Protein AF-A0AAD3HN10-F1 (afdb_monomer)

Organism: NCBI:txid47775

Secondary structure (DSSP, 8-state):
----------------------PPPPP---------PPPHHHHHHHHHHHHHHHHHHTT--HHHHHHHHHHHHHHHTT-SSPPPHHHHHHHHHHHHHHHHHHH-TT----HHHHHHTSB-TTT--BSS-HHHHHHHHHHHHHHTTSHHHHHHHHHHHHTT-

InterPro domains:
  IPR006671 Cyclin, N-terminal [PF00134] (35-146)
  IPR036915 Cyclin-like superfamily [SSF47954] (35-145)

Nearest PDB structures (foldseek):
  7nvu-assembly1_M  TM=7.862E-01  e=2.231E-02  Homo sapiens
  8s5n-assembly1_M  TM=7.957E-01  e=3.344E-02  Homo sapiens

Mean predicted aligned error: 12.7 Å

Foldseek 3Di:
DDDDDDDDDDDDDDDDDDDDDDDDDDDDDDPPPPPPDDDPVRLVVVLLVLLVVVCVVLVHDPLLSVLLVLLLVLLCVLDPDDDDSLVSNLLSLLSSQLLCVQPPVVRHDDLVSSQQSDADPVPSHGPDDSVSSVVSNVSSQVSQVHPVSSNVSSVVSVVPD

Radius of gyration: 31.69 Å; Cα contacts (8 Å, |Δi|>4): 123; chains: 1; bounding box: 39×51×102 Å

pLDDT: mean 81.53, std 19.49, range [38.47, 97.44]

Structure (mmCIF, N/CA/C/O backbone):
data_AF-A0AAD3HN10-F1
#
_entry.id   AF-A0AAD3HN10-F1
#
loop_
_atom_site.group_PDB
_atom_site.id
_atom_site.type_symbol
_atom_site.label_atom_id
_atom_site.label_alt_id
_atom_site.label_comp_id
_atom_site.label_asym_id
_atom_site.label_entity_id
_atom_site.label_seq_id
_atom_site.pdbx_PDB_ins_code
_atom_site.Cartn_x
_atom_site.Cartn_y
_atom_site.Cartn_z
_atom_site.occupancy
_atom_site.B_iso_or_equiv
_atom_site.auth_seq_id
_atom_site.auth_comp_id
_atom_site.auth_asym_id
_atom_site.auth_atom_id
_atom_site.pdbx_PDB_model_num
ATOM 1 N N . MET A 1 1 ? -5.484 5.136 76.376 1.00 38.47 1 MET A N 1
ATOM 2 C CA . MET A 1 1 ? -5.482 4.778 77.810 1.00 38.47 1 MET A CA 1
ATOM 3 C C . MET A 1 1 ? -6.724 3.923 78.022 1.00 38.47 1 MET A C 1
ATOM 5 O O . MET A 1 1 ? -7.814 4.458 77.901 1.00 38.47 1 MET A O 1
ATOM 9 N N . CYS A 1 2 ? -6.597 2.606 77.827 1.00 41.34 2 CYS A N 1
ATOM 10 C CA . CYS A 1 2 ? -6.281 1.588 78.855 1.00 41.34 2 CYS A CA 1
ATOM 11 C C . CYS A 1 2 ? -7.488 1.406 79.788 1.00 41.34 2 CYS A C 1
ATOM 13 O O . CYS A 1 2 ? -7.812 2.322 80.528 1.00 41.34 2 CYS A O 1
ATOM 15 N N 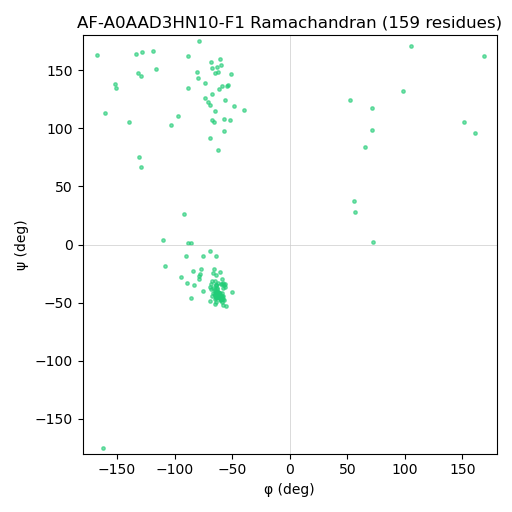. GLU A 1 3 ? -8.324 0.389 79.576 1.00 40.50 3 GLU A N 1
ATOM 16 C CA . GLU A 1 3 ? -8.152 -1.052 79.881 1.00 40.50 3 GLU A CA 1
ATOM 17 C C . GLU A 1 3 ? -8.853 -1.422 81.194 1.00 40.50 3 GLU A C 1
ATOM 19 O O . GLU A 1 3 ? -8.679 -0.719 82.185 1.00 40.50 3 GLU A O 1
ATOM 24 N N . SER A 1 4 ? -9.625 -2.521 81.147 1.00 50.94 4 SER A N 1
ATOM 25 C CA . SER A 1 4 ? -10.074 -3.465 82.206 1.00 50.94 4 SER A CA 1
ATOM 26 C C . SER A 1 4 ? -11.436 -4.039 81.737 1.00 50.94 4 SER A C 1
ATOM 28 O O . SER A 1 4 ? -12.390 -3.273 81.660 1.00 50.94 4 SER A O 1
ATOM 30 N N . GLN A 1 5 ? -11.657 -5.277 81.252 1.00 52.47 5 GLN A N 1
ATOM 31 C CA . GLN A 1 5 ? -11.166 -6.624 81.629 1.00 52.47 5 GLN A CA 1
ATOM 32 C C . GLN A 1 5 ? -11.391 -6.885 83.137 1.00 52.47 5 GLN A C 1
ATOM 34 O O . GLN A 1 5 ? -10.963 -6.061 83.929 1.00 52.47 5 GLN A O 1
ATOM 39 N N . ILE A 1 6 ? -12.070 -7.915 83.673 1.00 51.72 6 ILE A N 1
ATOM 40 C CA . ILE A 1 6 ? -12.483 -9.300 83.318 1.00 51.72 6 ILE A CA 1
ATOM 41 C C . ILE A 1 6 ? -13.545 -9.749 84.370 1.00 51.72 6 ILE A C 1
ATOM 43 O O . ILE A 1 6 ? -13.590 -9.141 85.436 1.00 51.72 6 ILE A O 1
ATOM 47 N N . SER A 1 7 ? -14.343 -10.809 84.119 1.00 50.38 7 SER A N 1
ATOM 48 C CA . SER A 1 7 ? -14.608 -11.967 85.039 1.00 50.38 7 SER A CA 1
ATOM 49 C C . SER A 1 7 ? -15.896 -12.715 84.621 1.00 50.38 7 SER A C 1
ATOM 51 O O . SER A 1 7 ? -16.990 -12.172 84.711 1.00 50.38 7 SER A O 1
ATOM 53 N N . GLU A 1 8 ? -15.792 -13.800 83.838 1.00 45.16 8 GLU A N 1
ATOM 54 C CA . GLU A 1 8 ? -15.750 -15.235 84.230 1.00 45.16 8 GLU A CA 1
ATOM 55 C C . GLU A 1 8 ? -17.074 -15.851 84.739 1.00 45.16 8 GLU A C 1
ATOM 57 O O . GLU A 1 8 ? -17.541 -15.504 85.817 1.00 45.16 8 GLU A O 1
ATOM 62 N N . LYS A 1 9 ? -17.613 -16.862 84.024 1.00 46.62 9 LYS A N 1
ATOM 63 C CA . LYS A 1 9 ? -17.744 -18.284 84.463 1.00 46.62 9 LYS A CA 1
ATOM 64 C C . LYS A 1 9 ? -18.644 -19.131 83.524 1.00 46.62 9 LYS A C 1
ATOM 66 O O . LYS A 1 9 ? -19.379 -18.561 82.726 1.00 46.62 9 LYS A O 1
ATOM 71 N N . PRO A 1 10 ? -18.581 -20.485 83.566 1.00 51.09 10 PRO A N 1
ATOM 72 C CA . PRO A 1 10 ? -18.581 -21.335 82.375 1.00 51.09 10 PRO A CA 1
ATOM 73 C C . PRO A 1 10 ? -19.775 -22.307 82.296 1.00 51.09 10 PRO A C 1
ATOM 75 O O . PRO A 1 10 ? -20.434 -22.603 83.292 1.00 51.09 10 PRO A O 1
ATOM 78 N N . ARG A 1 11 ? -19.992 -22.906 81.119 1.00 40.97 11 ARG A N 1
ATOM 79 C CA . ARG A 1 11 ? -20.744 -24.165 80.966 1.00 40.97 11 ARG A CA 1
ATOM 80 C C . ARG A 1 11 ? -20.067 -25.071 79.930 1.00 40.97 11 ARG A C 1
ATOM 82 O O . ARG A 1 11 ? -20.137 -24.816 78.736 1.00 40.97 11 ARG A O 1
ATOM 89 N N . GLN A 1 12 ? -19.408 -26.117 80.428 1.00 44.12 12 GLN A N 1
ATOM 90 C CA . GLN A 1 12 ? -19.214 -27.418 79.759 1.00 44.12 12 GLN A CA 1
ATOM 91 C C . GLN A 1 12 ? -20.588 -28.127 79.679 1.00 44.12 12 GLN A C 1
ATOM 93 O O . GLN A 1 12 ? -21.454 -27.789 80.484 1.00 44.12 12 GLN A O 1
ATOM 98 N N . LEU A 1 13 ? -20.949 -29.084 78.817 1.00 42.62 13 LEU A N 1
ATOM 99 C CA . LEU A 1 13 ? -20.375 -30.146 77.949 1.00 42.62 13 LEU A CA 1
ATOM 100 C C . LEU A 1 13 ? -21.517 -30.492 76.917 1.00 42.62 13 LEU A C 1
ATOM 102 O O . LEU A 1 13 ? -22.577 -29.873 77.044 1.00 42.62 13 LEU A O 1
ATOM 106 N N . PRO A 1 14 ? -21.448 -31.487 75.993 1.00 48.06 14 PRO A N 1
ATOM 107 C CA . PRO A 1 14 ? -20.378 -32.442 75.698 1.00 48.06 14 PRO A CA 1
ATOM 108 C C . PRO A 1 14 ? -19.947 -32.535 74.218 1.00 48.06 14 PRO A C 1
ATOM 110 O O . PRO A 1 14 ? -20.624 -32.090 73.296 1.00 48.06 14 PRO A O 1
ATOM 113 N N . GLN A 1 15 ? -18.788 -33.171 74.043 1.00 49.31 15 GLN A N 1
ATOM 114 C CA . GLN A 1 15 ? -18.290 -33.745 72.799 1.00 49.31 15 GLN A CA 1
ATOM 115 C C . GLN A 1 15 ? -19.072 -35.022 72.489 1.00 49.31 15 GLN A C 1
ATOM 117 O O . GLN A 1 15 ? -19.074 -35.924 73.320 1.00 49.31 15 GLN A O 1
ATOM 122 N N . ASP A 1 16 ? -19.659 -35.125 71.302 1.00 39.50 16 ASP A N 1
ATOM 123 C CA . ASP A 1 16 ? -20.007 -36.424 70.738 1.00 39.50 16 ASP A CA 1
ATOM 124 C C . ASP A 1 16 ? -19.974 -36.367 69.204 1.00 39.50 16 ASP A C 1
ATOM 126 O O . ASP A 1 16 ? -20.464 -35.422 68.589 1.00 39.50 16 ASP A O 1
ATOM 130 N N . LEU A 1 17 ? -19.355 -37.400 68.633 1.00 48.50 17 LEU A N 1
ATOM 131 C CA . LEU A 1 17 ? -19.349 -37.820 67.228 1.00 48.50 17 LEU A CA 1
ATOM 132 C C . LEU A 1 17 ? -18.700 -36.924 66.157 1.00 48.50 17 LEU A C 1
ATOM 134 O O . LEU A 1 17 ? -19.314 -36.226 65.358 1.00 48.50 17 LEU A O 1
ATOM 138 N N . GLN A 1 18 ? -17.391 -37.127 66.080 1.00 49.59 18 GLN A N 1
ATOM 139 C CA . GLN A 1 18 ? -16.608 -37.313 64.862 1.00 49.59 18 GLN A CA 1
ATOM 140 C C . GLN A 1 18 ? -17.312 -38.192 63.798 1.00 49.59 18 GLN A C 1
ATOM 142 O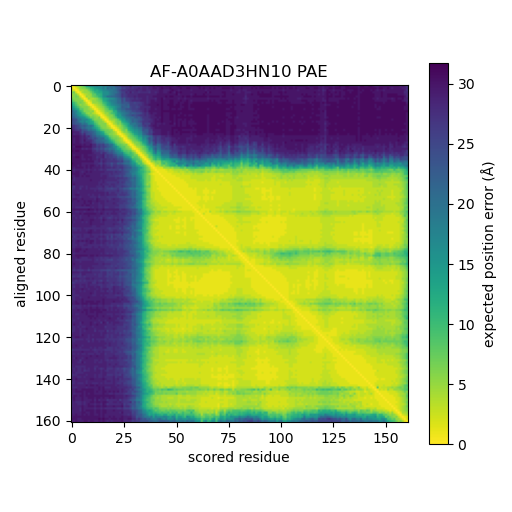 O . GLN A 1 18 ? -17.461 -39.386 64.018 1.00 49.59 18 GLN A O 1
ATOM 147 N N . GLU A 1 19 ? -17.637 -37.626 62.627 1.00 39.97 19 GLU A N 1
ATOM 148 C CA . GLU A 1 19 ? -17.589 -38.313 61.318 1.00 39.97 19 GLU A CA 1
ATOM 149 C C . GLU A 1 19 ? -17.538 -37.288 60.152 1.00 39.97 19 GLU A C 1
ATOM 151 O O . GLU A 1 19 ? -18.457 -36.505 59.925 1.00 39.97 19 GLU A O 1
ATOM 156 N N . GLN A 1 20 ? -16.409 -37.256 59.435 1.00 43.34 20 GLN A N 1
ATOM 157 C CA . GLN A 1 20 ? -16.245 -36.719 58.068 1.00 43.34 20 GLN A CA 1
ATOM 158 C C . GLN A 1 20 ? -16.763 -37.762 57.046 1.00 43.34 20 GLN A C 1
ATOM 160 O O . GLN A 1 20 ? -16.875 -38.924 57.428 1.00 43.34 20 GLN A O 1
ATOM 165 N N . PRO A 1 21 ? -16.824 -37.503 55.718 1.00 50.81 21 PRO A N 1
ATOM 166 C CA . PRO A 1 21 ? -17.038 -36.264 54.953 1.00 50.81 21 PRO A CA 1
ATOM 167 C C . PRO A 1 21 ? -18.086 -36.454 53.818 1.00 50.81 21 PRO A C 1
ATOM 169 O O . PRO A 1 21 ? -18.333 -37.565 53.359 1.00 50.81 21 PRO A O 1
ATOM 172 N N . SER A 1 22 ? -18.638 -35.378 53.250 1.00 39.56 22 SER A N 1
ATOM 173 C CA . SER A 1 22 ? -19.163 -35.390 51.869 1.00 39.56 22 SER A CA 1
ATOM 174 C C . SER A 1 22 ? -19.080 -33.991 51.259 1.00 39.56 22 SER A C 1
ATOM 176 O O . SER A 1 22 ? -19.265 -32.991 51.944 1.00 39.56 22 SER A O 1
ATOM 178 N N . ALA A 1 23 ? -18.674 -33.962 49.994 1.00 55.16 23 ALA A N 1
ATOM 179 C CA . ALA A 1 23 ? -18.126 -32.834 49.251 1.00 55.16 23 ALA A CA 1
ATOM 180 C C . ALA A 1 23 ? -19.051 -31.602 49.135 1.00 55.16 23 ALA A C 1
ATOM 182 O O . ALA A 1 23 ? -20.273 -31.749 49.157 1.00 55.16 23 ALA A O 1
ATOM 183 N N . PRO A 1 24 ? -18.483 -30.395 48.945 1.00 53.78 24 PRO A N 1
ATOM 184 C CA . PRO A 1 24 ? -19.258 -29.221 48.576 1.00 53.78 24 PRO A CA 1
ATOM 185 C C . PRO A 1 24 ? -19.755 -29.333 47.128 1.00 53.78 24 PRO A C 1
ATOM 187 O O . PRO A 1 24 ? -18.975 -29.479 46.183 1.00 53.78 24 PRO A O 1
ATOM 190 N N . ASP A 1 25 ? -21.076 -29.254 47.001 1.00 47.00 25 ASP A N 1
ATOM 191 C CA . ASP A 1 25 ? -21.836 -29.017 45.778 1.00 47.00 25 ASP A CA 1
ATOM 192 C C . ASP A 1 25 ? -21.229 -27.822 45.019 1.00 47.00 25 ASP A C 1
ATOM 194 O O . ASP A 1 25 ? -21.073 -26.723 45.560 1.00 47.00 25 ASP A O 1
ATOM 198 N N . SER A 1 26 ? -20.771 -28.079 43.795 1.00 54.25 26 SER A N 1
ATOM 199 C CA . SER A 1 26 ? -20.119 -27.082 42.946 1.00 54.25 26 SER A CA 1
ATOM 200 C C . SER A 1 26 ? -21.153 -26.090 42.401 1.00 54.25 26 SER A C 1
ATOM 202 O O . SER A 1 26 ? -22.219 -26.520 41.962 1.00 54.25 26 SER A O 1
ATOM 204 N N . PRO A 1 27 ? -20.854 -24.780 42.344 1.00 61.56 27 PRO A N 1
ATOM 205 C CA . PRO A 1 27 ? -21.700 -23.839 41.622 1.00 61.56 27 PRO A CA 1
ATOM 206 C C . PRO A 1 27 ? -21.689 -24.164 40.116 1.00 61.56 27 PRO A C 1
ATOM 208 O O . PRO A 1 27 ? -20.664 -24.618 39.592 1.00 61.56 27 PRO A O 1
ATOM 211 N N . PRO A 1 28 ? -22.795 -23.927 39.388 1.00 55.66 28 PRO A N 1
ATOM 212 C CA . PRO A 1 28 ? -22.826 -24.124 37.949 1.00 55.66 28 PRO A CA 1
ATOM 213 C C . PRO A 1 28 ? -21.873 -23.124 37.288 1.00 55.66 28 PRO A C 1
ATOM 215 O O . PRO A 1 28 ? -22.070 -21.912 37.346 1.00 55.66 28 PRO A O 1
ATOM 218 N N . HIS A 1 29 ? -20.821 -23.661 36.673 1.00 51.56 29 HIS A N 1
ATOM 219 C CA . HIS A 1 29 ? -19.940 -22.939 35.771 1.00 51.56 29 HIS A CA 1
ATOM 220 C C . HIS A 1 29 ? -20.774 -22.342 34.630 1.00 51.56 29 HIS A C 1
ATOM 222 O O . HIS A 1 29 ? -21.232 -23.066 33.745 1.00 51.56 29 HIS A O 1
ATOM 228 N N . GLU A 1 30 ? -20.949 -21.022 34.633 1.00 50.91 30 GLU A N 1
ATOM 229 C CA . GLU A 1 30 ? -21.265 -20.291 33.411 1.00 50.91 30 GLU A CA 1
ATOM 230 C C . GLU A 1 30 ? -20.157 -20.597 32.390 1.00 50.91 30 GLU A C 1
ATOM 232 O O . GLU A 1 30 ? -18.972 -20.416 32.702 1.00 50.91 30 GLU A O 1
ATOM 237 N N . PRO A 1 31 ? -20.480 -21.101 31.185 1.00 52.38 31 PRO A N 1
ATOM 238 C CA . PRO A 1 31 ? -19.482 -21.254 30.147 1.00 52.38 31 PRO A CA 1
ATOM 239 C C . PRO A 1 31 ? -19.029 -19.853 29.745 1.00 52.38 31 PRO A C 1
ATOM 241 O O . PRO A 1 31 ? -19.748 -19.116 29.072 1.00 52.38 31 PRO A O 1
ATOM 244 N N . ALA A 1 32 ? -17.827 -19.487 30.187 1.00 49.59 32 ALA A N 1
ATOM 245 C CA . ALA A 1 32 ? -17.104 -18.341 29.679 1.00 49.59 32 ALA A CA 1
ATOM 246 C C . ALA A 1 32 ? -17.061 -18.462 28.152 1.00 49.59 32 ALA A C 1
ATOM 248 O O . ALA A 1 32 ? -16.376 -19.325 27.602 1.00 49.59 32 ALA A O 1
ATOM 249 N N . VAL A 1 33 ? -17.838 -17.618 27.477 1.00 51.56 33 VAL A N 1
ATOM 250 C CA . VAL A 1 33 ? -17.730 -17.374 26.044 1.00 51.56 33 VAL A CA 1
ATOM 251 C C . VAL A 1 33 ? -16.302 -16.912 25.781 1.00 51.56 33 VAL A C 1
ATOM 253 O O . VAL A 1 33 ? -15.929 -15.767 26.027 1.00 51.56 33 VAL A O 1
ATOM 256 N N . THR A 1 34 ? -15.460 -17.844 25.351 1.00 45.25 34 THR A N 1
ATOM 257 C CA . THR A 1 34 ? -14.106 -17.571 24.898 1.00 45.25 34 THR A CA 1
ATOM 258 C C . THR A 1 34 ? -14.210 -16.823 23.578 1.00 45.25 34 THR A C 1
ATOM 260 O O . THR A 1 34 ? -14.292 -17.412 22.504 1.00 45.25 34 THR A O 1
ATOM 263 N N . SER A 1 35 ? -14.222 -15.496 23.665 1.00 47.91 35 SER A N 1
ATOM 264 C CA . SER A 1 35 ? -14.014 -14.580 22.548 1.00 47.91 35 SER A CA 1
ATOM 265 C C . SER A 1 35 ? -12.605 -14.805 21.992 1.00 47.91 35 SER A C 1
ATOM 267 O O . SER A 1 35 ? -11.657 -14.120 22.370 1.00 47.91 35 SER A O 1
ATOM 269 N N . SER A 1 36 ? -12.419 -15.828 21.158 1.00 57.88 36 SER A N 1
ATOM 270 C CA . SER A 1 36 ? -11.135 -16.090 20.517 1.00 57.88 36 SER A CA 1
ATOM 271 C C . SER A 1 36 ? -10.849 -14.963 19.527 1.00 57.88 36 SER A C 1
ATOM 273 O O . SER A 1 36 ? -11.492 -14.885 18.479 1.00 57.88 36 SER A O 1
ATOM 275 N N . SER A 1 37 ? -9.903 -14.082 19.857 1.00 61.06 37 SER A N 1
ATOM 276 C CA . SER A 1 37 ? -9.413 -13.069 18.923 1.00 61.06 37 SER A CA 1
ATOM 277 C C . SER A 1 37 ? -8.954 -13.741 17.622 1.00 61.06 37 SER A C 1
ATOM 279 O O . SER A 1 37 ? -8.298 -14.788 17.682 1.00 61.06 37 SER A O 1
ATOM 281 N N . PRO A 1 38 ? -9.279 -13.178 16.446 1.00 63.31 38 PRO A N 1
ATOM 282 C CA . PRO A 1 38 ? -8.906 -13.780 15.174 1.00 63.31 38 PRO A CA 1
ATOM 283 C C . PRO A 1 38 ? -7.383 -13.923 15.071 1.00 63.31 38 PRO A C 1
ATOM 285 O O . PRO A 1 38 ? -6.621 -13.016 15.420 1.00 63.31 38 PRO A O 1
ATOM 288 N N . SER A 1 39 ? -6.929 -15.080 14.586 1.00 73.62 39 SER A N 1
ATOM 289 C CA . SER A 1 39 ? -5.503 -15.346 14.403 1.00 73.62 39 SER A CA 1
ATOM 290 C C . SER A 1 39 ? -4.895 -14.391 13.368 1.00 73.62 39 SER A C 1
ATOM 292 O O . SER A 1 39 ? -5.568 -13.920 12.449 1.00 73.62 39 SER A O 1
ATOM 294 N N . THR A 1 40 ? -3.593 -14.119 13.479 1.00 75.50 40 THR A N 1
ATOM 295 C CA . THR A 1 40 ? -2.866 -13.269 12.517 1.00 75.50 40 THR A CA 1
ATOM 296 C C . THR A 1 40 ? -2.983 -13.774 11.077 1.00 75.50 40 THR A C 1
ATOM 298 O O . THR A 1 40 ? -3.086 -12.970 10.155 1.00 75.50 40 THR A O 1
ATOM 301 N N . ALA A 1 41 ? -3.045 -15.094 10.880 1.00 80.94 41 ALA A N 1
ATOM 302 C CA . ALA A 1 41 ? -3.263 -15.687 9.565 1.00 80.94 41 ALA A CA 1
ATOM 303 C C . ALA A 1 41 ? -4.665 -15.381 9.014 1.00 80.94 41 ALA A C 1
ATOM 305 O O . ALA A 1 41 ? -4.790 -15.025 7.846 1.00 80.94 41 ALA A O 1
ATOM 306 N N . ALA A 1 42 ? -5.705 -15.453 9.851 1.00 85.38 42 ALA A N 1
ATOM 307 C CA . ALA A 1 42 ? -7.075 -15.169 9.429 1.00 85.38 42 ALA A CA 1
ATOM 308 C C . ALA A 1 42 ? -7.243 -13.707 8.988 1.00 85.38 42 ALA A C 1
ATOM 310 O O . ALA A 1 42 ? -7.782 -13.452 7.913 1.00 85.38 42 ALA A O 1
ATOM 311 N N . VAL A 1 43 ? -6.720 -12.752 9.765 1.00 85.44 43 VAL A N 1
ATOM 312 C CA . VAL A 1 43 ? -6.793 -11.325 9.399 1.00 85.44 43 VAL A CA 1
ATOM 313 C C . VAL A 1 43 ? -6.023 -11.043 8.113 1.00 85.44 43 VAL A C 1
ATOM 315 O O . VAL A 1 43 ? -6.510 -10.324 7.245 1.00 85.44 43 VAL A O 1
ATOM 318 N N . ARG A 1 44 ? -4.849 -11.659 7.948 1.00 87.69 44 ARG A N 1
ATOM 319 C CA . ARG A 1 44 ? -4.083 -11.561 6.707 1.00 87.69 44 ARG A CA 1
ATOM 320 C C . ARG A 1 44 ? -4.880 -12.082 5.511 1.00 87.69 44 ARG A C 1
ATOM 322 O O . ARG A 1 44 ? -4.920 -11.405 4.494 1.00 87.69 44 ARG A O 1
ATOM 329 N N . CYS A 1 45 ? -5.518 -13.247 5.612 1.00 90.69 45 CYS A N 1
ATOM 330 C CA . CYS A 1 45 ? -6.324 -13.795 4.517 1.00 90.69 45 CYS A CA 1
ATOM 331 C C . CYS A 1 45 ? -7.462 -12.853 4.110 1.00 90.69 45 CYS A C 1
ATOM 333 O O . CYS A 1 45 ? -7.645 -12.616 2.920 1.00 90.69 45 CYS A O 1
ATOM 335 N N . VAL A 1 46 ? -8.177 -12.280 5.082 1.00 92.44 46 VAL A N 1
ATOM 336 C CA . VAL A 1 46 ? -9.238 -11.295 4.815 1.00 92.44 46 VAL A CA 1
ATOM 337 C C . VAL A 1 46 ? -8.672 -10.066 4.104 1.00 92.44 46 VAL A C 1
ATOM 339 O O . VAL A 1 46 ? -9.213 -9.633 3.090 1.00 92.44 46 VAL A O 1
ATOM 342 N N . LEU A 1 47 ? -7.547 -9.542 4.590 1.00 93.38 47 LEU A N 1
ATOM 343 C CA . LEU A 1 47 ? -6.893 -8.378 4.001 1.00 93.38 47 LEU A CA 1
ATOM 344 C C . LEU A 1 47 ? -6.418 -8.628 2.564 1.00 93.38 47 LEU A C 1
ATOM 346 O O . LEU A 1 47 ? -6.566 -7.757 1.713 1.00 93.38 47 LEU A O 1
ATOM 350 N N . LEU A 1 48 ? -5.854 -9.807 2.288 1.00 94.19 48 LEU A N 1
ATOM 351 C CA . LEU A 1 48 ? -5.403 -10.178 0.946 1.00 94.19 48 LEU A CA 1
ATOM 352 C C . LEU A 1 48 ? -6.574 -10.391 -0.018 1.00 94.19 48 LEU A C 1
ATOM 354 O O . LEU A 1 48 ? -6.462 -10.009 -1.179 1.00 94.19 48 LEU A O 1
ATOM 358 N N . GLY A 1 49 ? -7.691 -10.951 0.458 1.00 95.75 49 GLY A N 1
ATOM 359 C CA . GLY A 1 49 ? -8.925 -11.036 -0.325 1.00 95.75 49 GLY A CA 1
ATOM 360 C C . GLY A 1 49 ? -9.412 -9.649 -0.740 1.00 95.75 49 GLY A C 1
ATOM 361 O O . GLY A 1 49 ? -9.592 -9.386 -1.924 1.00 95.75 49 GLY A O 1
ATOM 362 N N . TRP A 1 50 ? -9.4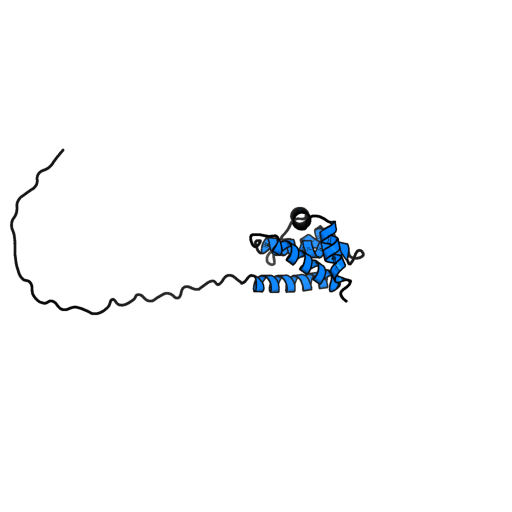93 -8.726 0.218 1.00 95.25 50 TRP A N 1
ATOM 363 C CA . TRP A 1 50 ? -9.876 -7.343 -0.060 1.00 95.25 50 TRP A CA 1
ATOM 364 C C . TRP A 1 50 ? -8.886 -6.608 -0.982 1.00 95.25 50 TRP A C 1
ATOM 366 O O . TRP A 1 50 ? -9.305 -5.900 -1.891 1.00 95.25 50 TRP A O 1
ATOM 376 N N . LEU A 1 51 ? -7.571 -6.797 -0.815 1.00 96.38 51 LEU A N 1
ATOM 377 C CA . LEU A 1 51 ? -6.579 -6.215 -1.731 1.00 96.38 51 LEU A CA 1
ATOM 378 C C . LEU A 1 51 ? -6.724 -6.733 -3.168 1.00 96.38 51 LEU A C 1
ATOM 380 O O . LEU A 1 51 ? -6.451 -5.980 -4.100 1.00 96.38 51 LEU A O 1
ATOM 384 N N . SER A 1 52 ? -7.136 -7.991 -3.350 1.00 96.94 52 SER A N 1
ATOM 385 C CA . SER A 1 52 ? -7.430 -8.536 -4.678 1.00 96.94 52 SER A CA 1
ATOM 386 C C . SER A 1 52 ? -8.600 -7.799 -5.324 1.00 96.94 52 SER A C 1
ATOM 388 O O . SER A 1 52 ? -8.492 -7.388 -6.472 1.00 96.94 52 SER A O 1
ATOM 390 N N . GLU A 1 53 ? -9.679 -7.560 -4.575 1.00 96.44 53 GLU A N 1
ATOM 391 C CA . GLU A 1 53 ? -10.834 -6.798 -5.068 1.00 96.44 53 GLU A CA 1
ATOM 392 C C . GLU A 1 53 ? -10.446 -5.358 -5.438 1.00 96.44 53 GLU A C 1
ATOM 394 O O . GLU A 1 53 ? -10.849 -4.849 -6.483 1.00 96.44 53 GLU A O 1
ATOM 399 N N . VAL A 1 54 ? -9.612 -4.711 -4.615 1.00 96.00 54 VAL A N 1
ATOM 400 C CA . VAL A 1 54 ? -9.075 -3.373 -4.904 1.00 96.00 54 VAL A CA 1
ATOM 401 C C . VAL A 1 54 ? -8.229 -3.372 -6.180 1.00 96.00 54 VAL A C 1
ATOM 403 O O . VAL A 1 54 ? -8.359 -2.462 -7.001 1.00 96.00 54 VAL A O 1
ATOM 406 N N . ALA A 1 55 ? -7.366 -4.374 -6.357 1.00 96.00 55 ALA A N 1
ATOM 407 C CA . ALA A 1 55 ? -6.554 -4.515 -7.560 1.00 96.00 55 ALA A CA 1
ATOM 408 C C . ALA A 1 55 ? -7.429 -4.695 -8.807 1.00 96.00 55 ALA A C 1
ATOM 410 O O . ALA A 1 55 ? -7.200 -4.011 -9.803 1.00 96.00 55 ALA A O 1
ATOM 411 N N . ASP A 1 56 ? -8.476 -5.518 -8.727 1.00 95.56 56 ASP A N 1
ATOM 412 C CA . ASP A 1 56 ? -9.430 -5.717 -9.820 1.00 95.56 56 ASP A CA 1
ATOM 413 C C . ASP A 1 56 ? -10.172 -4.416 -10.171 1.00 95.56 56 ASP A C 1
ATOM 415 O O . ASP A 1 56 ? -10.308 -4.071 -11.347 1.00 95.56 56 ASP A O 1
ATOM 419 N N . TRP A 1 57 ? -10.610 -3.650 -9.166 1.00 94.69 57 TRP A N 1
ATOM 420 C CA . TRP A 1 57 ? -11.295 -2.364 -9.365 1.00 94.69 57 TRP A CA 1
ATOM 421 C C . TRP A 1 57 ? -10.414 -1.322 -10.051 1.00 94.69 57 TRP A C 1
ATOM 423 O O . TRP A 1 57 ? -10.889 -0.563 -10.896 1.00 94.69 57 TRP A O 1
ATOM 433 N N . LEU A 1 58 ? -9.130 -1.294 -9.700 1.00 94.81 58 LEU A N 1
ATOM 434 C CA . LEU A 1 58 ? -8.138 -0.405 -10.297 1.00 94.81 58 LEU A CA 1
ATOM 435 C C . LEU A 1 58 ? -7.51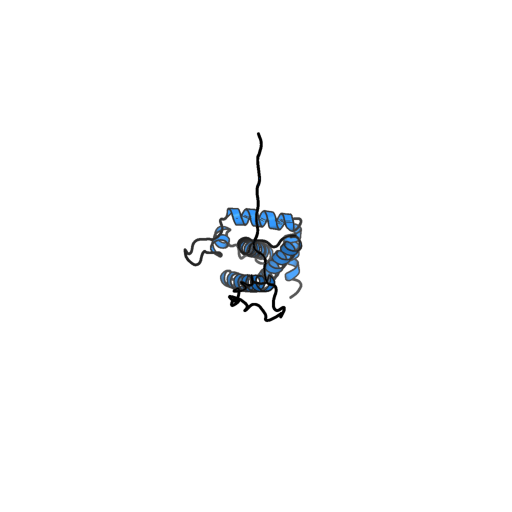4 -0.970 -11.584 1.00 94.81 58 LEU A C 1
ATOM 437 O O . LEU A 1 58 ? -6.668 -0.303 -12.178 1.00 94.81 58 LEU A O 1
ATOM 441 N N . GLN A 1 59 ? -7.942 -2.160 -12.024 1.00 94.81 59 GLN A N 1
ATOM 442 C CA . GLN A 1 59 ? -7.416 -2.875 -13.193 1.00 94.81 59 GLN A CA 1
ATOM 443 C C . GLN A 1 59 ? -5.901 -3.121 -13.122 1.00 94.81 59 GLN A C 1
ATOM 445 O O . GLN A 1 59 ? -5.204 -3.046 -14.133 1.00 94.81 59 GLN A O 1
ATOM 450 N N . LEU A 1 60 ? -5.393 -3.407 -11.923 1.00 94.44 60 LEU A N 1
ATOM 451 C CA . LEU A 1 60 ? -3.981 -3.696 -11.691 1.00 94.44 60 LEU A CA 1
ATOM 452 C C . LEU A 1 60 ? -3.648 -5.140 -12.069 1.00 94.44 60 LEU A C 1
ATOM 454 O O . LEU A 1 60 ? -4.416 -6.069 -11.809 1.00 94.44 60 LEU A O 1
ATOM 458 N N . GLY A 1 61 ? -2.460 -5.353 -12.623 1.00 92.56 61 GLY A N 1
ATOM 459 C CA . GLY A 1 61 ? -1.960 -6.685 -12.927 1.00 92.56 61 GLY A CA 1
ATOM 460 C C . GLY A 1 61 ? -1.661 -7.525 -11.678 1.00 92.56 61 GLY A C 1
ATOM 461 O O . GLY A 1 61 ? -1.242 -7.028 -10.630 1.00 92.56 61 GLY A O 1
ATOM 462 N N . GLY A 1 62 ? -1.767 -8.851 -11.817 1.00 93.31 62 GLY A N 1
ATOM 463 C CA . GLY A 1 62 ? -1.350 -9.810 -10.783 1.00 93.31 62 GLY A CA 1
ATOM 464 C C . GLY A 1 62 ? 0.076 -9.587 -10.237 1.00 93.31 62 GLY A C 1
ATOM 465 O O . GLY A 1 62 ? 0.259 -9.651 -9.019 1.00 93.31 62 GLY A O 1
ATOM 466 N N . PRO A 1 63 ? 1.088 -9.261 -11.072 1.00 94.50 63 PRO A N 1
ATOM 467 C CA . PRO A 1 63 ? 2.423 -8.903 -10.587 1.00 94.50 63 PRO A CA 1
ATOM 468 C C . PRO A 1 63 ? 2.431 -7.697 -9.635 1.00 94.50 63 PRO A C 1
ATOM 470 O O . PRO A 1 63 ? 3.157 -7.717 -8.640 1.00 94.50 63 PRO A O 1
ATOM 473 N N . THR A 1 64 ? 1.595 -6.685 -9.886 1.00 95.06 64 THR A N 1
ATOM 474 C CA . THR A 1 64 ? 1.448 -5.500 -9.025 1.00 95.06 64 THR A CA 1
ATOM 475 C C . THR A 1 64 ? 0.903 -5.885 -7.653 1.00 95.06 64 THR A C 1
ATOM 477 O O . THR A 1 64 ? 1.457 -5.477 -6.630 1.00 95.06 64 THR A O 1
ATOM 480 N N . LEU A 1 65 ? -0.131 -6.733 -7.612 1.00 95.62 65 LEU A N 1
ATOM 481 C CA . LEU A 1 65 ? -0.677 -7.250 -6.357 1.00 95.62 65 LEU A CA 1
ATOM 482 C C . LEU A 1 65 ? 0.385 -8.033 -5.574 1.00 95.62 65 LEU A C 1
ATOM 484 O O . LEU A 1 65 ? 0.604 -7.768 -4.392 1.00 95.62 65 LEU A O 1
ATOM 488 N N . VAL A 1 66 ? 1.104 -8.947 -6.233 1.00 95.44 66 VAL A N 1
ATOM 489 C CA . VAL A 1 66 ? 2.175 -9.736 -5.602 1.00 95.44 66 VAL A CA 1
ATOM 490 C C . VAL A 1 66 ? 3.295 -8.836 -5.069 1.00 95.44 66 VAL A C 1
ATOM 492 O O . VAL A 1 66 ? 3.774 -9.050 -3.954 1.00 95.44 66 VAL A O 1
ATOM 495 N N . ALA A 1 67 ? 3.697 -7.804 -5.813 1.00 95.88 67 ALA A N 1
ATOM 496 C CA . ALA A 1 67 ? 4.671 -6.815 -5.354 1.00 95.88 67 ALA A CA 1
ATOM 497 C C . ALA A 1 67 ? 4.178 -6.054 -4.113 1.00 95.88 67 ALA A C 1
ATOM 499 O O . ALA A 1 67 ? 4.931 -5.912 -3.146 1.00 95.88 67 ALA A O 1
ATOM 500 N N . GLY A 1 68 ? 2.909 -5.637 -4.096 1.00 96.69 68 GLY A N 1
ATOM 501 C CA . GLY A 1 68 ? 2.282 -5.005 -2.934 1.00 96.69 68 GLY A CA 1
ATOM 502 C C . GLY A 1 68 ? 2.302 -5.909 -1.698 1.00 96.69 68 GLY A C 1
ATOM 503 O O . GLY A 1 68 ? 2.706 -5.476 -0.619 1.00 96.69 68 GLY A O 1
ATOM 504 N N . VAL A 1 69 ? 1.962 -7.192 -1.856 1.00 95.81 69 VAL A N 1
ATOM 505 C CA . VAL A 1 69 ? 2.006 -8.175 -0.759 1.00 95.81 69 VAL A CA 1
ATOM 506 C C . VAL A 1 69 ? 3.433 -8.396 -0.256 1.00 95.81 69 VAL A C 1
ATOM 508 O O . VAL A 1 69 ? 3.662 -8.424 0.950 1.00 95.81 69 VAL A O 1
ATOM 511 N N . ARG A 1 70 ? 4.425 -8.473 -1.149 1.00 95.69 70 ARG A N 1
ATOM 512 C CA . ARG A 1 70 ? 5.835 -8.597 -0.745 1.00 95.69 70 ARG A CA 1
ATOM 513 C C . ARG A 1 70 ? 6.333 -7.391 0.047 1.00 95.69 70 ARG A C 1
ATOM 515 O O . ARG A 1 70 ? 7.122 -7.567 0.973 1.00 95.69 70 ARG A O 1
ATOM 522 N N . LEU A 1 71 ? 5.900 -6.178 -0.305 1.00 96.81 71 LEU A N 1
ATOM 523 C CA . LEU A 1 71 ? 6.214 -4.975 0.471 1.00 96.81 71 LEU A CA 1
ATOM 524 C C . LEU A 1 71 ? 5.583 -5.024 1.864 1.00 96.81 71 LEU A C 1
ATOM 526 O O . LEU A 1 71 ? 6.261 -4.707 2.842 1.00 96.81 71 LEU A O 1
ATOM 530 N N . LEU A 1 72 ? 4.319 -5.445 1.951 1.00 96.06 72 LEU A N 1
ATOM 531 C CA . LEU A 1 72 ? 3.618 -5.629 3.221 1.00 96.06 72 LEU A CA 1
ATOM 532 C C . LEU A 1 72 ? 4.369 -6.624 4.116 1.00 96.06 72 LEU A C 1
ATOM 534 O O . LEU A 1 72 ? 4.628 -6.332 5.281 1.00 96.06 72 LEU A O 1
ATOM 538 N N . ASP A 1 73 ? 4.777 -7.762 3.561 1.00 94.31 73 ASP A N 1
ATOM 539 C CA . ASP A 1 73 ? 5.493 -8.813 4.291 1.00 94.31 73 ASP A CA 1
ATOM 540 C C . ASP A 1 73 ? 6.844 -8.330 4.793 1.00 94.31 73 ASP A C 1
ATOM 542 O O . ASP A 1 73 ? 7.131 -8.416 5.987 1.00 94.31 73 ASP A O 1
ATOM 546 N N . ALA A 1 74 ? 7.634 -7.725 3.905 1.00 95.19 74 ALA A N 1
ATOM 547 C CA . ALA A 1 74 ? 8.931 -7.167 4.257 1.00 95.19 74 ALA A CA 1
ATOM 548 C C . ALA A 1 74 ? 8.820 -6.083 5.341 1.00 95.19 74 ALA A C 1
ATOM 550 O O . ALA A 1 74 ? 9.718 -5.949 6.172 1.00 95.19 74 ALA A O 1
ATOM 551 N N . PHE A 1 75 ? 7.736 -5.299 5.344 1.00 95.06 75 PHE A N 1
ATOM 552 C CA . PHE A 1 75 ? 7.489 -4.318 6.395 1.00 95.06 75 PHE A CA 1
ATOM 553 C C . PHE A 1 75 ? 7.164 -5.002 7.724 1.00 95.06 75 PHE A C 1
ATOM 555 O O . PHE A 1 75 ? 7.755 -4.655 8.744 1.00 95.06 75 PHE A O 1
ATOM 562 N N . LEU A 1 76 ? 6.246 -5.973 7.726 1.00 93.00 76 LEU A N 1
ATOM 563 C CA . LEU A 1 76 ? 5.818 -6.675 8.939 1.00 93.00 76 LEU A CA 1
ATOM 564 C C . LEU A 1 76 ? 6.954 -7.478 9.582 1.00 93.00 76 LEU A C 1
ATOM 566 O O . LEU A 1 76 ? 7.047 -7.507 10.804 1.00 93.00 76 LEU A O 1
ATOM 570 N N . GLU A 1 77 ? 7.859 -8.049 8.786 1.00 93.44 77 GLU A N 1
ATOM 571 C CA . GLU A 1 77 ? 9.073 -8.724 9.272 1.00 93.44 77 GLU A CA 1
ATOM 572 C C . GLU A 1 77 ? 10.015 -7.797 10.059 1.00 93.44 77 GLU A C 1
ATOM 574 O O . GLU A 1 77 ? 10.823 -8.264 10.863 1.00 93.44 77 GLU A O 1
ATOM 579 N N . LYS A 1 78 ? 9.935 -6.479 9.837 1.00 93.00 78 LYS A N 1
ATOM 580 C CA . LYS A 1 78 ? 10.729 -5.472 10.555 1.00 93.00 78 LYS A CA 1
ATOM 581 C C . LYS A 1 78 ? 10.052 -4.961 11.824 1.00 93.00 78 LYS A C 1
ATOM 583 O O . LYS A 1 78 ? 10.702 -4.262 12.600 1.00 93.00 78 LYS A O 1
ATOM 588 N N . GLN A 1 79 ? 8.782 -5.292 12.046 1.00 90.06 79 GLN A N 1
ATOM 589 C CA . GLN A 1 79 ? 8.042 -4.834 13.215 1.00 90.06 79 GLN A CA 1
ATOM 590 C C . GLN A 1 79 ? 8.222 -5.793 14.393 1.00 90.06 79 GLN A C 1
ATOM 592 O O . GLN A 1 79 ? 8.098 -7.007 14.260 1.00 90.06 79 GLN A O 1
ATOM 597 N N . SER A 1 80 ? 8.473 -5.236 15.579 1.00 86.25 80 SER A N 1
ATOM 598 C CA . SER A 1 80 ? 8.516 -6.007 16.829 1.00 86.25 80 SER A CA 1
ATOM 599 C C . SER A 1 80 ? 7.122 -6.347 17.360 1.00 86.25 80 SER A C 1
ATOM 601 O O . SER A 1 80 ? 6.954 -7.322 18.091 1.00 86.25 80 SER A O 1
ATOM 603 N N . LEU A 1 81 ? 6.122 -5.540 16.999 1.00 86.38 81 LEU A N 1
ATOM 604 C CA . LEU A 1 81 ? 4.730 -5.688 17.400 1.00 86.38 81 LEU A CA 1
ATOM 605 C C . LEU A 1 81 ? 3.832 -5.643 16.172 1.00 86.38 81 LEU A C 1
ATOM 607 O O . LEU A 1 81 ? 4.071 -4.889 15.229 1.00 86.38 81 LEU A O 1
ATOM 611 N N . ARG A 1 82 ? 2.757 -6.429 16.207 1.00 82.00 82 ARG A N 1
ATOM 612 C CA . ARG A 1 82 ? 1.758 -6.418 15.143 1.00 82.00 82 ARG A CA 1
ATOM 613 C C . ARG A 1 82 ? 1.006 -5.074 15.148 1.00 82.00 82 ARG A C 1
ATOM 615 O O . ARG A 1 82 ? 0.492 -4.695 16.203 1.00 82.00 82 ARG A O 1
ATOM 622 N N . PRO A 1 83 ? 0.886 -4.385 13.997 1.00 86.25 83 PRO A N 1
ATOM 623 C CA . PRO A 1 83 ? 0.052 -3.195 13.892 1.00 86.25 83 PRO A CA 1
ATOM 624 C C . PRO A 1 83 ? -1.430 -3.509 14.167 1.00 86.25 83 PRO A C 1
ATOM 626 O O . PRO A 1 83 ? -1.889 -4.601 13.819 1.00 86.25 83 PRO A O 1
ATOM 629 N N . PRO A 1 84 ? -2.197 -2.559 14.729 1.00 89.00 84 PRO A N 1
ATOM 630 C CA . PRO A 1 84 ? -3.656 -2.618 14.741 1.00 89.00 84 PRO A CA 1
ATOM 631 C C . PRO A 1 84 ? -4.225 -2.870 13.341 1.00 89.00 84 PRO A C 1
ATOM 633 O O . PRO A 1 84 ? -3.685 -2.365 12.357 1.00 89.00 84 PRO A O 1
ATOM 636 N N . ASP A 1 85 ? -5.344 -3.589 13.251 1.00 85.88 85 ASP A N 1
ATOM 637 C CA . ASP A 1 85 ? -5.931 -3.992 11.964 1.00 85.88 85 ASP A CA 1
ATOM 638 C C . ASP A 1 85 ? -6.285 -2.790 11.068 1.00 85.88 85 ASP A C 1
ATOM 640 O O . ASP A 1 85 ? -6.074 -2.837 9.857 1.00 85.88 85 ASP A O 1
ATOM 644 N N . SER A 1 86 ? -6.711 -1.667 11.661 1.00 84.88 86 SER A N 1
ATOM 645 C CA . SER A 1 86 ? -6.954 -0.414 10.933 1.00 84.88 86 SER A CA 1
ATOM 646 C C . SER A 1 86 ? -5.684 0.180 10.319 1.00 84.88 86 SER A C 1
ATOM 648 O O . SER A 1 86 ? -5.737 0.742 9.231 1.00 84.88 86 SER A O 1
ATOM 650 N N . LEU A 1 87 ? -4.524 0.045 10.963 1.00 91.69 87 LEU A N 1
ATOM 651 C CA . LEU A 1 87 ? -3.251 0.470 10.376 1.00 91.69 87 LEU A CA 1
ATOM 652 C C . LEU A 1 87 ? -2.734 -0.546 9.360 1.00 91.69 87 LEU A C 1
ATOM 654 O O . LEU A 1 87 ? -2.067 -0.163 8.403 1.00 91.69 87 LEU A O 1
ATOM 658 N N . LEU A 1 88 ? -3.061 -1.826 9.545 1.00 93.50 88 LEU A N 1
ATOM 659 C CA . LEU A 1 88 ? -2.695 -2.887 8.618 1.00 93.50 88 LEU A CA 1
ATOM 660 C C . LEU A 1 88 ? -3.381 -2.706 7.255 1.00 93.50 88 LEU A C 1
ATOM 662 O O . LEU A 1 88 ? -2.729 -2.873 6.227 1.00 93.50 88 LEU A O 1
ATOM 666 N N . GLN A 1 89 ? -4.655 -2.303 7.242 1.00 95.00 89 GLN A N 1
ATOM 667 C CA . GLN A 1 89 ? -5.383 -1.982 6.010 1.00 95.00 89 GLN A CA 1
ATOM 668 C C . GLN A 1 89 ? -4.785 -0.763 5.280 1.00 95.00 89 GLN A C 1
ATOM 670 O O . GLN A 1 89 ? -4.537 -0.831 4.074 1.00 95.00 89 GLN A O 1
ATOM 675 N N . LEU A 1 90 ? -4.473 0.321 5.999 1.00 96.12 90 LEU A N 1
ATOM 676 C CA . LEU A 1 90 ? -3.803 1.498 5.426 1.00 96.12 90 LEU A CA 1
ATOM 677 C C . LEU A 1 90 ? -2.409 1.163 4.872 1.00 96.12 90 LEU A C 1
ATOM 679 O O . LEU A 1 90 ? -2.038 1.606 3.782 1.00 96.12 90 LEU A O 1
ATOM 683 N N . LEU A 1 91 ? -1.631 0.371 5.614 1.00 96.56 91 LEU A N 1
ATOM 684 C CA . LEU A 1 91 ? -0.319 -0.107 5.184 1.00 96.56 91 LEU A CA 1
ATOM 685 C C . LEU A 1 91 ? -0.434 -0.923 3.895 1.00 96.56 91 LEU A C 1
ATOM 687 O O . LEU A 1 91 ? 0.302 -0.666 2.949 1.00 96.56 91 LEU A O 1
ATOM 691 N N . ALA A 1 92 ? -1.381 -1.858 3.838 1.00 96.75 92 ALA A N 1
ATOM 692 C CA . ALA A 1 92 ? -1.647 -2.676 2.662 1.00 96.75 92 ALA A CA 1
ATOM 693 C C . ALA A 1 92 ? -1.964 -1.837 1.414 1.00 96.75 92 ALA A C 1
ATOM 695 O O . ALA A 1 92 ? -1.344 -2.055 0.371 1.00 96.75 92 ALA A O 1
ATOM 696 N N . LEU A 1 93 ? -2.851 -0.837 1.518 1.00 96.94 93 LEU A N 1
ATOM 697 C CA . LEU A 1 93 ? -3.116 0.086 0.404 1.00 96.94 93 LEU A CA 1
ATOM 698 C C . LEU A 1 93 ? -1.878 0.885 0.012 1.00 96.94 93 LEU A C 1
ATOM 700 O O . LEU A 1 93 ? -1.608 1.065 -1.170 1.00 96.94 93 LEU A O 1
ATOM 704 N N . THR A 1 94 ? -1.098 1.339 0.991 1.00 97.31 94 THR A N 1
ATOM 705 C CA . THR A 1 94 ? 0.137 2.085 0.726 1.00 97.31 94 THR A CA 1
ATOM 706 C C . THR A 1 94 ? 1.161 1.219 -0.015 1.00 97.31 94 THR A C 1
ATOM 708 O O . THR A 1 94 ? 1.788 1.680 -0.968 1.00 97.31 94 THR A O 1
ATOM 711 N N . CYS A 1 95 ? 1.309 -0.052 0.368 1.00 97.44 95 CYS A N 1
ATOM 712 C CA . CYS A 1 95 ? 2.158 -1.011 -0.332 1.00 97.44 95 CYS A CA 1
ATOM 713 C C . CYS A 1 95 ? 1.680 -1.254 -1.769 1.00 97.44 95 CYS A C 1
ATOM 715 O O . CYS A 1 95 ? 2.501 -1.266 -2.686 1.00 97.44 95 CYS A O 1
ATOM 717 N N . LEU A 1 96 ? 0.368 -1.400 -1.986 1.00 97.31 96 LEU A N 1
ATOM 718 C CA . LEU A 1 96 ? -0.195 -1.570 -3.326 1.00 97.31 96 LEU A CA 1
ATOM 719 C C . LEU A 1 96 ? -0.017 -0.308 -4.188 1.00 97.31 96 LEU A C 1
ATOM 721 O O . LEU A 1 96 ? 0.318 -0.419 -5.365 1.00 97.31 96 LEU A O 1
ATOM 725 N N . ALA A 1 97 ? -0.146 0.887 -3.608 1.00 96.50 97 ALA A N 1
ATOM 726 C CA . ALA A 1 97 ? 0.108 2.151 -4.297 1.00 96.50 97 ALA A CA 1
ATOM 727 C C . ALA A 1 97 ? 1.571 2.283 -4.754 1.00 96.50 97 ALA A C 1
ATOM 729 O O . ALA A 1 97 ? 1.838 2.689 -5.887 1.00 96.50 97 ALA A O 1
ATOM 730 N N . GLU A 1 98 ? 2.531 1.893 -3.909 1.00 95.75 98 GLU A N 1
ATOM 731 C CA . GLU A 1 98 ? 3.953 1.876 -4.274 1.00 95.75 98 GLU A CA 1
ATOM 732 C C . GLU A 1 98 ? 4.276 0.813 -5.329 1.00 95.75 98 GLU A C 1
ATOM 734 O O . GLU A 1 98 ? 5.051 1.077 -6.251 1.00 95.75 98 GLU A O 1
ATOM 739 N N . ALA A 1 99 ? 3.652 -0.364 -5.240 1.00 95.88 99 ALA A N 1
ATOM 740 C CA . ALA A 1 99 ? 3.769 -1.396 -6.264 1.00 95.88 99 ALA A CA 1
ATOM 741 C C . ALA A 1 99 ? 3.213 -0.919 -7.613 1.00 95.88 99 ALA A C 1
ATOM 743 O O . ALA A 1 99 ? 3.891 -1.049 -8.629 1.00 95.88 99 ALA A O 1
ATOM 744 N N . THR A 1 100 ? 2.042 -0.279 -7.609 1.00 95.81 100 THR A N 1
ATOM 745 C CA . THR A 1 100 ? 1.406 0.304 -8.804 1.00 95.81 100 THR A CA 1
ATOM 746 C C . THR A 1 100 ? 2.310 1.355 -9.438 1.00 95.81 100 THR A C 1
ATOM 748 O O . THR A 1 100 ? 2.589 1.314 -10.633 1.00 95.81 100 THR A O 1
ATOM 751 N N . ARG A 1 101 ? 2.862 2.264 -8.621 1.00 93.56 101 ARG A N 1
ATOM 752 C CA . ARG A 1 101 ? 3.797 3.302 -9.076 1.00 93.56 101 ARG A CA 1
ATOM 753 C C . ARG A 1 101 ? 5.041 2.718 -9.756 1.00 93.56 101 ARG A C 1
ATOM 755 O O . ARG A 1 101 ? 5.592 3.372 -10.642 1.00 93.56 101 ARG A O 1
ATOM 762 N N . ALA A 1 102 ? 5.500 1.548 -9.312 1.00 92.25 102 ALA A N 1
ATOM 763 C CA . ALA A 1 102 ? 6.697 0.894 -9.826 1.00 92.25 102 ALA A CA 1
ATOM 764 C C . ALA A 1 102 ? 6.432 0.030 -11.071 1.00 92.25 102 ALA A C 1
ATOM 766 O O . ALA A 1 102 ? 7.199 0.133 -12.024 1.00 92.25 102 ALA A O 1
ATOM 767 N N . GLY A 1 103 ? 5.382 -0.797 -11.061 1.00 90.19 103 GLY A N 1
ATOM 768 C CA . GLY A 1 103 ? 5.107 -1.790 -12.111 1.00 90.19 103 GLY A CA 1
ATOM 769 C C . GLY A 1 103 ? 4.151 -1.316 -13.208 1.00 90.19 103 GLY A C 1
ATOM 770 O O . GLY A 1 103 ? 4.254 -1.746 -14.352 1.00 90.19 103 GLY A O 1
ATOM 771 N N . GLU A 1 104 ? 3.242 -0.385 -12.907 1.00 91.25 104 GLU A N 1
ATOM 772 C CA . GLU A 1 104 ? 2.192 0.046 -13.839 1.00 91.25 104 GLU A CA 1
ATOM 773 C C . GLU A 1 104 ? 2.150 1.575 -13.960 1.00 91.25 104 GLU A C 1
ATOM 775 O O . GLU A 1 104 ? 1.164 2.216 -13.609 1.00 91.25 104 GLU A O 1
ATOM 780 N N . PRO A 1 105 ? 3.196 2.216 -14.522 1.00 85.44 105 PRO A N 1
ATOM 781 C CA . PRO A 1 105 ? 3.327 3.678 -14.548 1.00 85.44 105 PRO A CA 1
ATOM 782 C C . PRO A 1 105 ? 2.246 4.409 -15.366 1.00 85.44 105 PRO A C 1
ATOM 784 O O . PRO A 1 105 ? 2.193 5.645 -15.335 1.00 85.44 105 PRO A O 1
ATOM 787 N N . HIS A 1 106 ? 1.436 3.662 -16.120 1.00 89.25 106 HIS A N 1
ATOM 788 C CA . HIS A 1 106 ? 0.282 4.142 -16.874 1.00 89.25 106 HIS A CA 1
ATOM 789 C C . HIS A 1 106 ? -0.988 4.238 -16.010 1.00 89.25 106 HIS A C 1
ATOM 791 O O . HIS A 1 106 ? -1.861 5.045 -16.320 1.00 89.25 106 HIS A O 1
ATOM 797 N N . ILE A 1 107 ? -1.062 3.491 -14.904 1.00 91.88 107 ILE A N 1
ATOM 798 C CA . ILE A 1 107 ? -2.131 3.561 -13.906 1.00 91.88 107 ILE A CA 1
ATOM 799 C C . ILE A 1 107 ? -1.639 4.460 -12.770 1.00 91.88 107 ILE A C 1
ATOM 801 O O . ILE A 1 107 ? -0.706 4.130 -12.039 1.00 91.88 107 ILE A O 1
ATOM 805 N N . ARG A 1 108 ? -2.230 5.652 -12.633 1.00 89.12 108 ARG A N 1
ATOM 806 C CA . ARG A 1 108 ? -1.844 6.616 -11.587 1.00 89.12 108 ARG A CA 1
ATOM 807 C C . ARG A 1 108 ? -3.052 7.154 -10.832 1.00 89.12 108 ARG A C 1
ATOM 809 O O . ARG A 1 108 ? -3.409 8.315 -11.037 1.00 89.12 108 ARG A O 1
ATOM 816 N N . PRO A 1 109 ? -3.646 6.349 -9.936 1.00 93.31 109 PRO A N 1
ATOM 817 C CA . PRO A 1 109 ? -4.649 6.856 -9.026 1.00 93.31 109 PRO A CA 1
ATOM 818 C C . PRO A 1 109 ? -4.006 7.930 -8.146 1.00 93.31 109 PRO A C 1
ATOM 820 O O . PRO A 1 109 ? -2.896 7.776 -7.623 1.00 93.31 109 PRO A O 1
ATOM 823 N N . SER A 1 110 ? -4.699 9.046 -8.010 1.00 93.44 110 SER A N 1
ATOM 824 C CA . SER A 1 110 ? -4.392 10.102 -7.063 1.00 93.44 110 SER A CA 1
ATOM 825 C C . SER A 1 110 ? -4.444 9.578 -5.626 1.00 93.44 110 SER A C 1
ATOM 827 O O . SER A 1 110 ? -5.093 8.580 -5.315 1.00 93.44 110 SER A O 1
ATOM 829 N N . LEU A 1 111 ? -3.796 10.292 -4.701 1.00 90.81 111 LEU A N 1
ATOM 830 C CA . LEU A 1 111 ? -3.894 9.964 -3.273 1.00 90.81 111 LEU A CA 1
ATOM 831 C C . LEU A 1 111 ? -5.340 10.014 -2.758 1.00 90.81 111 LEU A C 1
ATOM 833 O O . LEU A 1 111 ? -5.679 9.278 -1.838 1.00 90.81 111 LEU A O 1
ATOM 837 N N . HIS A 1 112 ? -6.185 10.860 -3.351 1.00 92.69 112 HIS A N 1
ATOM 838 C CA . HIS A 1 112 ? -7.604 10.919 -3.013 1.00 92.69 112 HIS A CA 1
ATOM 839 C C . HIS A 1 112 ? -8.335 9.637 -3.432 1.00 92.69 112 HIS A C 1
ATOM 841 O O . HIS A 1 112 ? -9.106 9.094 -2.648 1.00 92.69 112 HIS A O 1
ATOM 847 N N . GLU A 1 113 ? -8.073 9.127 -4.639 1.00 94.06 113 GLU A N 1
ATOM 848 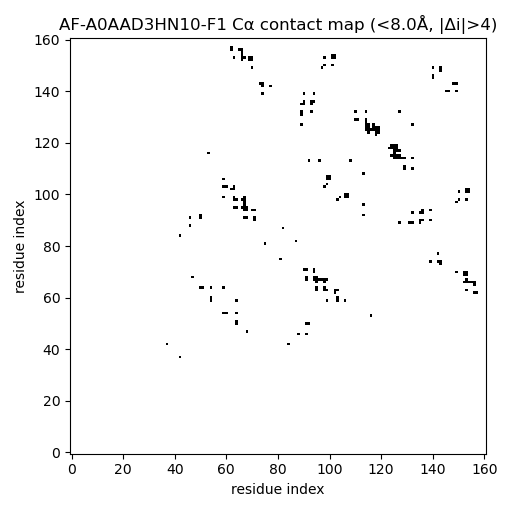C CA . GLU A 1 113 ? -8.638 7.849 -5.090 1.00 94.06 113 GLU A CA 1
ATOM 849 C C . GLU A 1 113 ? -8.204 6.710 -4.167 1.00 94.06 113 GLU A C 1
ATOM 851 O O . GLU A 1 113 ? -9.059 5.973 -3.688 1.00 94.06 113 GLU A O 1
ATOM 856 N N . TRP A 1 114 ? -6.920 6.638 -3.800 1.00 94.62 114 TRP A N 1
ATOM 857 C CA . TRP A 1 114 ? -6.440 5.657 -2.821 1.00 94.62 114 TRP A CA 1
ATOM 858 C C . TRP A 1 114 ? -7.144 5.761 -1.461 1.00 94.62 114 TRP A C 1
ATOM 860 O O . TRP A 1 114 ? -7.553 4.742 -0.904 1.00 94.62 114 TRP A O 1
ATOM 870 N N . ALA A 1 115 ? -7.327 6.977 -0.942 1.00 90.38 115 ALA A N 1
ATOM 871 C CA . ALA A 1 115 ? -8.018 7.208 0.326 1.00 90.38 115 ALA A CA 1
ATOM 872 C C . ALA A 1 115 ? -9.502 6.811 0.276 1.00 90.38 115 ALA A C 1
ATOM 874 O O . ALA A 1 115 ? -10.046 6.336 1.269 1.00 90.38 115 ALA A O 1
ATOM 875 N N . SER A 1 116 ? -10.139 6.941 -0.889 1.00 92.06 116 SER A N 1
ATOM 876 C CA . SER A 1 116 ? -11.551 6.597 -1.083 1.00 92.06 116 SER A CA 1
ATOM 877 C C . SER A 1 116 ? -11.844 5.094 -1.169 1.00 92.06 116 SER A C 1
ATOM 879 O O . SER A 1 116 ? -13.008 4.711 -1.139 1.00 92.06 116 SER A O 1
ATOM 881 N N . LEU A 1 117 ? -10.824 4.232 -1.263 1.00 94.12 117 LEU A N 1
ATOM 882 C CA . LEU A 1 117 ? -11.011 2.776 -1.386 1.00 94.12 117 LEU A CA 1
ATOM 883 C C . LEU A 1 117 ? -11.332 2.093 -0.055 1.00 94.12 117 LEU A C 1
ATOM 885 O O . LEU A 1 117 ? -11.955 1.033 -0.027 1.00 94.12 117 LEU A O 1
ATOM 889 N N . ALA A 1 118 ? -10.890 2.679 1.055 1.00 92.75 118 ALA A N 1
ATOM 890 C CA . ALA A 1 118 ? -11.196 2.189 2.387 1.00 92.75 118 ALA A CA 1
ATOM 891 C C . ALA A 1 118 ? -12.273 3.081 2.994 1.00 92.75 118 ALA A C 1
ATOM 893 O O . ALA A 1 118 ? -11.983 4.190 3.435 1.00 92.75 118 ALA A O 1
ATOM 894 N N . VAL A 1 119 ? -13.513 2.596 3.006 1.00 93.31 119 VAL 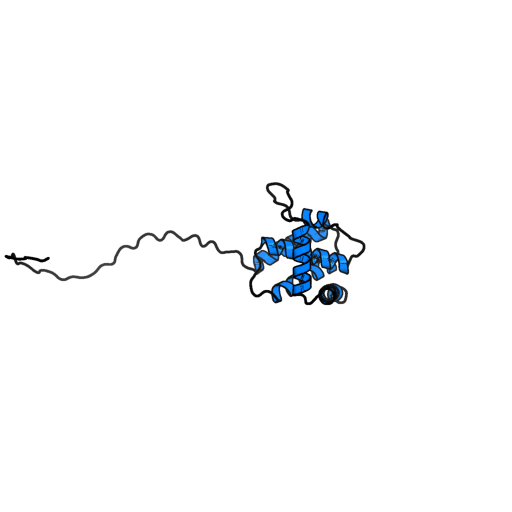A N 1
ATOM 895 C CA . VAL A 1 119 ? -14.675 3.344 3.498 1.00 93.31 119 VAL A CA 1
ATOM 896 C C . VAL A 1 119 ? -15.302 2.678 4.710 1.00 93.31 119 VAL A C 1
ATOM 898 O O . VAL A 1 119 ? -15.262 1.458 4.875 1.00 93.31 119 VAL A O 1
ATOM 901 N N . ASN A 1 120 ? -15.917 3.492 5.560 1.00 91.44 120 ASN A N 1
ATOM 902 C CA . ASN A 1 120 ? -16.784 3.003 6.609 1.00 91.44 120 ASN A CA 1
ATOM 903 C C . ASN A 1 120 ? -18.060 2.440 5.960 1.00 91.44 120 ASN A C 1
ATOM 905 O O . ASN A 1 120 ? -18.788 3.195 5.318 1.00 91.44 120 ASN A O 1
ATOM 909 N N . PRO A 1 121 ? -18.390 1.151 6.140 1.00 88.56 121 PRO A N 1
ATOM 910 C CA . PRO A 1 121 ? -19.555 0.555 5.490 1.00 88.56 121 PRO A CA 1
ATOM 911 C C . PRO A 1 121 ? -20.892 1.144 5.969 1.00 88.56 121 PRO A C 1
ATOM 913 O O . PRO A 1 121 ? -21.887 1.033 5.261 1.00 88.56 121 PRO A O 1
ATOM 916 N N . ALA A 1 122 ? -20.937 1.764 7.153 1.00 94.25 122 ALA A N 1
ATOM 917 C CA . ALA A 1 122 ? -22.150 2.375 7.691 1.00 94.25 122 ALA A CA 1
ATOM 918 C C . ALA A 1 122 ? -22.398 3.796 7.160 1.00 94.25 122 ALA A C 1
ATOM 920 O O . ALA A 1 122 ? -23.552 4.179 6.982 1.00 94.25 122 ALA A O 1
ATOM 921 N N . THR A 1 123 ? -21.340 4.582 6.928 1.00 95.00 123 THR A N 1
ATOM 922 C CA . THR A 1 123 ? -21.458 5.994 6.510 1.00 95.00 123 THR A CA 1
ATOM 923 C C . THR A 1 123 ? -21.067 6.232 5.053 1.00 95.00 123 THR A C 1
ATOM 925 O O . THR A 1 123 ? -21.442 7.251 4.483 1.00 95.00 123 THR A O 1
ATOM 928 N N . GLY A 1 124 ? -20.327 5.307 4.438 1.00 93.00 124 GLY A N 1
ATOM 929 C CA . GLY A 1 124 ? -19.723 5.466 3.114 1.00 93.00 124 GLY A CA 1
ATOM 930 C C . GLY A 1 124 ? -18.540 6.437 3.083 1.00 93.00 124 GLY A C 1
ATOM 931 O O . GLY A 1 124 ? -17.985 6.686 2.017 1.00 93.00 124 GLY A O 1
ATOM 932 N N . GLU A 1 125 ? -18.150 6.997 4.228 1.00 94.31 125 GLU A N 1
ATOM 933 C CA . GLU A 1 125 ? -17.069 7.976 4.304 1.00 94.31 125 GLU A CA 1
ATOM 934 C C . GLU A 1 125 ? -15.694 7.294 4.290 1.00 94.31 125 GLU A C 1
ATOM 936 O O . GLU A 1 125 ? -15.559 6.188 4.827 1.00 94.31 125 GLU A O 1
ATOM 941 N N . PRO A 1 126 ? -14.660 7.942 3.723 1.00 94.38 126 PRO A N 1
ATOM 942 C CA . PRO A 1 126 ? -13.290 7.449 3.795 1.00 94.38 126 PRO A CA 1
ATOM 943 C C . PRO A 1 126 ? -12.840 7.205 5.240 1.00 94.38 126 PRO A C 1
ATOM 945 O O . PRO A 1 126 ? -13.058 8.034 6.121 1.00 94.38 126 PRO A O 1
ATOM 948 N N . LEU A 1 127 ? -12.175 6.074 5.476 1.00 94.88 127 LEU A N 1
ATOM 949 C CA . LEU A 1 127 ? -11.583 5.722 6.771 1.00 94.88 127 LEU A CA 1
ATOM 950 C C . LEU A 1 127 ? -10.278 6.469 7.047 1.00 94.88 127 LEU A C 1
ATOM 952 O O . LEU A 1 127 ? -9.861 6.548 8.201 1.00 94.88 127 LEU A O 1
ATOM 956 N N . TYR A 1 128 ? -9.625 6.974 6.000 1.00 95.12 128 TYR A N 1
ATOM 957 C CA . TYR A 1 128 ? -8.306 7.589 6.081 1.00 95.12 128 TYR A CA 1
ATOM 958 C C . TYR A 1 128 ? -8.268 8.922 5.355 1.00 95.12 128 TYR A C 1
ATOM 960 O O . TYR A 1 128 ? -8.894 9.107 4.309 1.00 95.12 128 TYR A O 1
ATOM 968 N N . GLU A 1 129 ? -7.446 9.824 5.873 1.00 95.62 129 GLU A N 1
ATOM 969 C CA . GLU A 1 129 ? -7.129 11.078 5.216 1.00 95.62 129 GLU A CA 1
ATOM 970 C C . GLU A 1 129 ? -5.929 10.922 4.270 1.00 95.62 129 GLU A C 1
ATOM 972 O O . GLU A 1 129 ? -5.093 10.021 4.3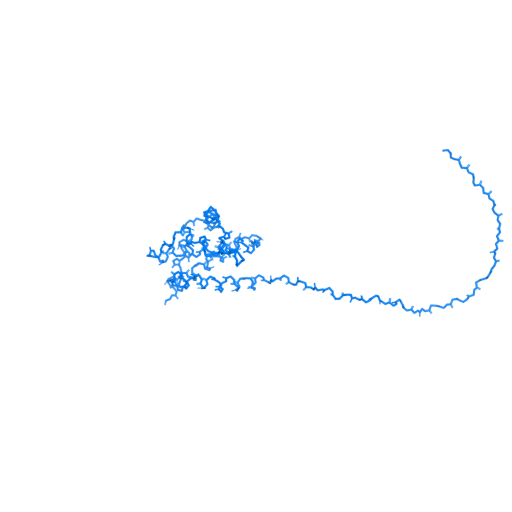88 1.00 95.62 129 GLU A O 1
ATOM 977 N N . ILE A 1 130 ? -5.776 11.872 3.346 1.00 95.81 130 ILE A N 1
ATOM 978 C CA . ILE A 1 130 ? -4.602 11.942 2.459 1.00 95.81 130 ILE A CA 1
ATOM 979 C C . ILE A 1 130 ? -3.296 12.026 3.272 1.00 95.81 130 ILE A C 1
ATOM 981 O O . ILE A 1 130 ? -2.265 11.480 2.868 1.00 95.81 130 ILE A O 1
ATOM 985 N N . GLU A 1 131 ? -3.321 12.706 4.419 1.00 96.75 131 GLU A N 1
ATOM 986 C CA . GLU A 1 131 ? -2.153 12.826 5.293 1.00 96.75 131 GLU A CA 1
ATOM 987 C C . GLU A 1 131 ? -1.763 11.491 5.937 1.00 96.75 131 GLU A C 1
ATOM 989 O O . GLU A 1 131 ? -0.569 11.232 6.107 1.00 96.75 131 GLU A O 1
ATOM 994 N N . ASP A 1 132 ? -2.723 10.605 6.210 1.00 95.38 132 ASP A N 1
ATOM 995 C CA . ASP A 1 132 ? -2.440 9.269 6.738 1.00 95.38 132 ASP A CA 1
ATOM 996 C C . ASP A 1 132 ? -1.660 8.433 5.724 1.00 95.38 132 ASP A C 1
ATOM 998 O O . ASP A 1 132 ? -0.656 7.811 6.074 1.00 95.38 132 ASP A O 1
ATOM 1002 N N . PHE A 1 133 ? -2.033 8.506 4.444 1.00 95.00 133 PHE A N 1
ATOM 1003 C CA . PHE A 1 133 ? -1.287 7.868 3.356 1.00 95.00 133 PHE A CA 1
ATOM 1004 C C . PHE A 1 133 ? 0.140 8.399 3.239 1.00 95.00 133 PHE A C 1
ATOM 1006 O O . PHE A 1 133 ? 1.086 7.622 3.115 1.00 95.00 133 PHE A O 1
ATOM 1013 N N . LYS A 1 134 ? 0.334 9.720 3.311 1.00 95.69 134 LYS A N 1
ATOM 1014 C CA . LYS A 1 134 ? 1.680 10.318 3.249 1.00 95.69 134 LYS A CA 1
ATOM 1015 C C . LYS A 1 134 ? 2.552 9.875 4.421 1.00 95.69 134 LYS A C 1
ATOM 1017 O O . LYS A 1 134 ? 3.732 9.560 4.228 1.00 95.69 134 LYS A O 1
ATOM 1022 N N . ARG A 1 135 ? 1.982 9.832 5.629 1.00 97.25 135 ARG A N 1
ATOM 1023 C CA . ARG A 1 135 ? 2.675 9.354 6.832 1.00 97.25 135 ARG A CA 1
ATOM 1024 C C . ARG A 1 135 ? 3.005 7.872 6.717 1.00 97.25 135 ARG A C 1
ATOM 1026 O O . ARG A 1 135 ? 4.156 7.503 6.937 1.00 97.25 135 ARG A O 1
ATOM 1033 N N . MET A 1 136 ? 2.043 7.048 6.304 1.00 97.12 136 MET A N 1
ATOM 1034 C CA . MET A 1 136 ? 2.243 5.610 6.131 1.00 97.12 136 MET A CA 1
ATOM 1035 C C . MET A 1 136 ? 3.296 5.314 5.062 1.00 97.12 136 MET A C 1
ATOM 1037 O O . MET A 1 136 ? 4.193 4.510 5.294 1.00 97.12 136 MET A O 1
ATOM 1041 N N . ARG A 1 137 ? 3.272 6.026 3.931 1.00 96.25 137 ARG A N 1
ATOM 1042 C CA . ARG A 1 137 ? 4.300 5.931 2.885 1.00 96.25 137 ARG A CA 1
ATOM 1043 C C . ARG A 1 137 ? 5.684 6.267 3.426 1.00 96.25 137 ARG A C 1
ATOM 1045 O O . ARG A 1 137 ? 6.637 5.530 3.190 1.00 96.25 137 ARG A O 1
ATOM 1052 N N . SER A 1 138 ? 5.795 7.364 4.172 1.00 96.62 138 SER A N 1
ATOM 1053 C CA . SER A 1 138 ? 7.068 7.775 4.776 1.00 96.62 138 SER A CA 1
ATOM 1054 C C . SER A 1 138 ? 7.589 6.715 5.750 1.00 96.62 138 SER A C 1
ATOM 1056 O O . SER A 1 138 ? 8.772 6.380 5.722 1.00 96.62 138 SER A O 1
ATOM 1058 N N . LEU A 1 139 ? 6.699 6.134 6.560 1.00 96.38 139 LEU A N 1
ATOM 1059 C CA . LEU A 1 139 ? 7.027 5.056 7.489 1.00 96.38 139 LEU A CA 1
ATOM 1060 C C . LEU A 1 139 ? 7.456 3.775 6.761 1.00 96.38 139 LEU A C 1
ATOM 1062 O O . LEU A 1 139 ? 8.444 3.157 7.156 1.00 96.38 139 LEU A O 1
ATOM 1066 N N . LEU A 1 140 ? 6.749 3.388 5.698 1.00 96.31 140 LEU A N 1
ATOM 1067 C CA . LEU A 1 140 ? 7.069 2.234 4.858 1.00 96.31 140 LEU A CA 1
ATOM 1068 C C . LEU A 1 140 ? 8.473 2.364 4.266 1.00 96.31 140 LEU A C 1
ATOM 1070 O O . LEU A 1 140 ? 9.306 1.475 4.438 1.00 96.31 140 LEU A O 1
ATOM 1074 N N . VAL A 1 141 ? 8.753 3.499 3.622 1.00 96.25 141 VAL A N 1
ATOM 1075 C CA . VAL A 1 141 ? 10.056 3.789 3.011 1.00 96.25 141 VAL A CA 1
ATOM 1076 C C . VAL A 1 141 ? 11.165 3.787 4.061 1.00 96.25 141 VAL A C 1
ATOM 1078 O O . VAL A 1 141 ? 12.201 3.165 3.841 1.00 96.25 141 VAL A O 1
ATOM 1081 N N . ALA A 1 142 ? 10.955 4.434 5.210 1.00 95.94 142 ALA A N 1
ATOM 1082 C CA . ALA A 1 142 ? 11.943 4.460 6.287 1.00 95.94 142 ALA A CA 1
ATOM 1083 C C . ALA A 1 142 ? 12.220 3.056 6.855 1.00 95.94 142 ALA A C 1
ATOM 1085 O O . ALA A 1 142 ? 13.372 2.694 7.078 1.00 95.94 142 ALA A O 1
ATOM 1086 N N . THR A 1 143 ? 11.172 2.250 7.040 1.00 95.62 143 THR A N 1
ATOM 1087 C CA . THR A 1 143 ? 11.264 0.885 7.587 1.00 95.62 143 THR A CA 1
ATOM 1088 C C . THR A 1 143 ? 11.973 -0.073 6.632 1.00 95.62 143 THR A C 1
ATOM 1090 O O . THR A 1 143 ? 12.682 -0.984 7.058 1.00 95.62 143 THR A O 1
ATOM 1093 N N . LEU A 1 144 ? 11.800 0.131 5.327 1.00 95.25 144 LEU A N 1
ATOM 1094 C CA . LEU A 1 144 ? 12.437 -0.663 4.285 1.00 95.25 144 LEU A CA 1
ATOM 1095 C C . LEU A 1 144 ? 13.772 -0.060 3.828 1.00 95.25 144 LEU A C 1
ATOM 1097 O O . LEU A 1 144 ? 14.192 -0.315 2.713 1.00 95.25 144 LEU A O 1
ATOM 1101 N N . ASP A 1 145 ? 14.482 0.700 4.658 1.00 93.56 145 ASP A N 1
ATOM 1102 C CA . ASP A 1 145 ? 15.813 1.240 4.330 1.00 93.56 145 ASP A CA 1
ATOM 1103 C C . ASP A 1 145 ? 15.853 2.106 3.040 1.00 93.56 145 ASP A C 1
ATOM 1105 O O . ASP A 1 145 ? 16.881 2.190 2.363 1.00 93.56 145 ASP A O 1
ATOM 1109 N N . GLY A 1 146 ? 14.738 2.751 2.675 1.00 91.56 146 GLY A N 1
ATOM 1110 C CA . GLY A 1 146 ? 14.650 3.742 1.598 1.00 91.56 146 GLY A CA 1
ATOM 1111 C C . GLY A 1 146 ? 13.976 3.291 0.291 1.00 91.56 146 GLY A C 1
ATOM 1112 O O . GLY A 1 146 ? 13.704 2.115 0.041 1.00 91.56 146 GLY A O 1
ATOM 1113 N N . GLU A 1 147 ? 13.742 4.271 -0.591 1.00 90.88 147 GLU A N 1
ATOM 1114 C CA . GLU A 1 147 ? 13.026 4.127 -1.877 1.00 90.88 147 GLU A CA 1
ATOM 1115 C C . GLU A 1 147 ? 13.650 3.058 -2.789 1.00 90.88 147 GLU A C 1
ATOM 1117 O O . GLU A 1 147 ? 12.948 2.294 -3.448 1.00 90.88 147 GLU A O 1
ATOM 1122 N N . THR A 1 148 ? 14.981 2.944 -2.791 1.00 90.62 148 THR A N 1
ATOM 1123 C CA . THR A 1 148 ? 15.701 1.966 -3.618 1.00 90.62 148 THR A CA 1
ATOM 1124 C C . THR A 1 148 ? 15.369 0.526 -3.234 1.00 90.62 148 THR A C 1
ATOM 1126 O O . THR A 1 148 ? 15.347 -0.358 -4.090 1.00 90.62 148 THR A O 1
ATOM 1129 N N . LYS A 1 149 ? 15.135 0.234 -1.950 1.00 89.81 149 LYS A N 1
ATOM 1130 C CA . LYS A 1 149 ? 14.759 -1.124 -1.538 1.00 89.81 149 LYS A CA 1
ATOM 1131 C C . LYS A 1 149 ? 13.306 -1.419 -1.892 1.00 89.81 149 LYS A C 1
ATOM 1133 O O . LYS A 1 149 ? 13.049 -2.509 -2.390 1.00 89.81 149 LYS A O 1
ATOM 1138 N N . VAL A 1 150 ? 12.406 -0.450 -1.707 1.00 91.00 150 VAL A N 1
ATOM 1139 C CA . VAL A 1 150 ? 11.001 -0.552 -2.136 1.00 91.00 150 VAL A CA 1
ATOM 1140 C C . VAL A 1 150 ? 10.933 -0.875 -3.630 1.00 91.00 150 VAL A C 1
ATOM 1142 O O . VAL A 1 150 ? 10.374 -1.900 -4.009 1.00 91.00 150 VAL A O 1
ATOM 1145 N N . ALA A 1 151 ? 11.614 -0.090 -4.470 1.00 90.06 151 ALA A N 1
ATOM 1146 C CA . ALA A 1 151 ? 11.647 -0.313 -5.915 1.00 90.06 151 ALA A CA 1
ATOM 1147 C C . ALA A 1 151 ? 12.211 -1.694 -6.297 1.00 90.06 151 ALA A C 1
ATOM 1149 O O . ALA A 1 151 ? 11.661 -2.369 -7.164 1.00 90.06 151 ALA A O 1
ATOM 1150 N N . ARG A 1 152 ? 13.280 -2.152 -5.625 1.00 91.06 152 ARG A N 1
ATOM 1151 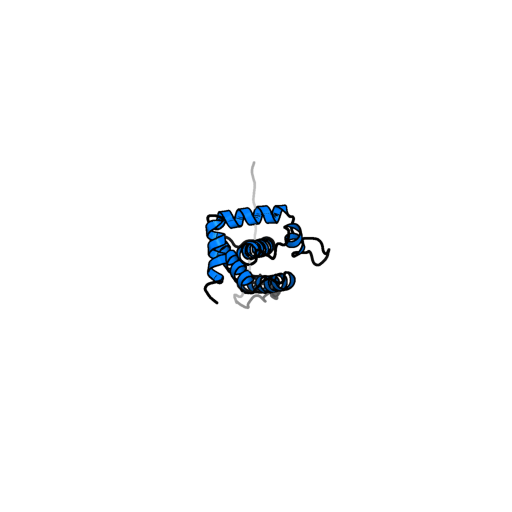C CA . ARG A 1 152 ? 13.849 -3.492 -5.859 1.00 91.06 152 ARG A CA 1
ATOM 1152 C C . ARG A 1 152 ? 12.880 -4.615 -5.506 1.00 91.06 152 ARG A C 1
ATOM 1154 O O . ARG A 1 152 ? 12.830 -5.606 -6.227 1.00 91.06 152 ARG A O 1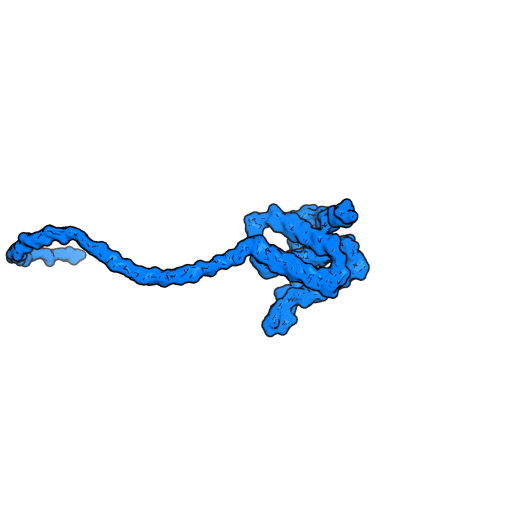
ATOM 1161 N N . LEU A 1 153 ? 12.143 -4.483 -4.404 1.00 89.56 153 LEU A N 1
ATOM 1162 C CA . LEU A 1 153 ? 11.155 -5.482 -3.996 1.00 89.56 153 LEU A CA 1
ATOM 1163 C C . LEU A 1 153 ? 10.010 -5.579 -5.009 1.00 89.56 153 LEU A C 1
ATOM 1165 O O . LEU A 1 153 ? 9.591 -6.694 -5.317 1.00 89.56 153 LEU A O 1
ATOM 1169 N N . CYS A 1 154 ? 9.579 -4.450 -5.578 1.00 89.94 154 CYS A N 1
ATOM 1170 C CA . CYS A 1 154 ? 8.600 -4.434 -6.664 1.00 89.94 154 CYS A CA 1
ATOM 1171 C C . CYS A 1 154 ? 9.147 -5.094 -7.942 1.00 89.94 154 CYS A C 1
ATOM 1173 O O . CYS A 1 154 ? 8.541 -6.024 -8.466 1.00 89.94 154 CYS A O 1
ATOM 1175 N N . ALA A 1 155 ? 10.333 -4.680 -8.402 1.00 88.12 155 ALA A N 1
ATOM 1176 C CA . ALA A 1 155 ? 10.941 -5.179 -9.643 1.00 88.12 155 ALA A CA 1
ATOM 1177 C C . ALA A 1 155 ? 11.284 -6.682 -9.602 1.00 88.12 155 ALA A C 1
ATOM 1179 O O . ALA A 1 155 ? 11.320 -7.363 -10.628 1.00 88.12 155 ALA A O 1
ATOM 1180 N N . ALA A 1 156 ? 11.527 -7.229 -8.409 1.00 83.31 156 ALA A N 1
ATOM 1181 C CA . ALA A 1 156 ? 11.835 -8.642 -8.226 1.00 83.31 156 ALA A CA 1
ATOM 1182 C C . ALA A 1 156 ? 10.646 -9.582 -8.506 1.00 83.31 156 ALA A C 1
ATOM 1184 O O . ALA A 1 156 ? 10.828 -10.792 -8.412 1.00 83.31 156 ALA A O 1
ATOM 1185 N N . VAL A 1 157 ? 9.436 -9.072 -8.765 1.00 80.25 157 VAL A N 1
ATOM 1186 C CA . VAL A 1 157 ? 8.264 -9.891 -9.132 1.00 80.25 157 VAL A CA 1
ATOM 1187 C C . VAL A 1 157 ? 8.165 -10.092 -10.643 1.00 80.25 157 VAL A C 1
ATOM 1189 O O . VAL A 1 157 ? 7.777 -11.167 -11.087 1.00 80.25 157 VAL A O 1
ATOM 1192 N N . GLU A 1 158 ? 8.586 -9.108 -11.438 1.00 69.00 158 GLU A N 1
ATOM 1193 C CA . GLU A 1 158 ? 8.511 -9.160 -12.907 1.00 69.00 158 GLU A CA 1
ATOM 1194 C C . GLU A 1 158 ? 9.426 -10.228 -13.519 1.00 69.00 158 GLU A C 1
ATOM 1196 O O . GLU A 1 158 ? 9.155 -10.734 -14.599 1.00 69.00 158 GLU A O 1
ATOM 1201 N N . HIS A 1 159 ? 10.493 -10.602 -12.812 1.00 62.12 159 HIS A N 1
ATOM 1202 C CA . HIS A 1 159 ? 11.497 -11.561 -13.282 1.00 62.12 159 HIS A CA 1
ATOM 1203 C C . HIS A 1 159 ? 11.158 -13.026 -12.947 1.00 62.12 159 HIS A C 1
ATOM 1205 O O . HIS A 1 159 ? 11.964 -13.914 -13.222 1.00 62.12 159 HIS A O 1
ATOM 1211 N N . CYS A 1 160 ? 10.014 -13.282 -12.303 1.00 54.41 160 CYS A N 1
ATOM 1212 C CA . CYS A 1 160 ? 9.596 -14.619 -11.869 1.00 54.41 160 CYS A CA 1
ATOM 1213 C C . CYS A 1 160 ? 8.395 -15.190 -12.648 1.00 54.41 160 CYS A C 1
ATOM 1215 O O . CYS A 1 160 ? 7.944 -16.280 -12.299 1.00 54.41 160 CYS A O 1
ATOM 1217 N N . ASN A 1 161 ? 7.900 -14.479 -13.666 1.00 47.88 161 ASN A N 1
ATOM 1218 C CA . ASN A 1 161 ? 6.910 -14.966 -14.639 1.00 47.88 161 ASN A CA 1
ATOM 1219 C C . ASN A 1 161 ? 7.588 -15.311 -15.967 1.00 47.88 161 ASN A C 1
ATOM 1221 O O . ASN A 1 161 ? 7.082 -16.230 -16.646 1.00 47.88 161 ASN A O 1
#

Sequence (161 aa):
MCESQISEKPRQLPQDLQEQPSAPDSPPHEPAVTSSSPSTAAVRCVLLGWLSEVADWLQLGGPTLVAGVRLLDAFLEKQSLRPPDSLLQLLALTCLAEATRAGEPHIRPSLHEWASLAVNPATGEPLYEIEDFKRMRSLLVATLDGETKVARLCAAVEHCN

Solvent-accessible surface area (backbone atoms only — not comparable to full-atom values): 10086 Å² total; per-residue (Å²): 136,83,91,78,90,89,86,90,88,89,82,88,85,82,91,82,81,93,79,87,87,81,81,83,82,75,79,84,77,74,80,76,81,76,79,73,74,81,49,74,67,58,55,48,52,55,52,53,54,51,50,49,53,52,32,59,75,70,68,51,53,71,58,29,54,52,15,10,50,53,47,40,49,61,49,55,75,70,46,95,63,86,69,57,70,76,55,46,53,53,44,46,52,45,24,35,52,54,13,29,59,67,73,37,77,85,59,74,80,49,64,64,57,60,27,58,72,47,49,37,90,90,77,67,44,55,72,51,53,61,65,55,53,54,50,48,44,53,50,50,31,59,71,47,76,30,65,70,45,53,51,48,56,33,56,61,41,72,80,75,118